Protein AF-A0A3D2MRV9-F1 (afdb_monomer)

Sequence (160 aa):
LALSPPRARYFLESELLTVITDFIPAIGLTPEKNTRILEEIAAENGLLKEQAQGWHGFLHLTLQEYFVAQYVIEHQQLDTMLQHRGDPWWEEVFLLYASRVADASLLLEQLLGKSHPSTLQEDIFWTNLLLAGRCLATRPTIRKASLRHEITSQLFQVLE

Mean predicted aligned error: 5.51 Å

Solvent-accessible surface area (backbone atoms only — not comparable to full-atom values): 9112 Å² total; per-residue (Å²): 130,80,87,69,59,71,79,68,58,63,43,49,46,71,58,51,48,50,56,48,49,72,47,30,69,82,72,76,53,60,74,89,46,35,67,59,50,52,50,46,40,32,72,76,66,57,52,30,31,80,77,49,96,66,27,33,23,55,64,43,70,67,56,51,34,48,52,52,21,50,50,31,62,76,67,67,35,56,75,68,55,57,77,40,68,86,39,80,72,41,49,65,24,50,38,49,30,26,49,66,39,89,54,30,40,63,62,47,34,29,43,69,37,70,36,86,93,61,60,43,79,76,56,99,80,38,50,36,57,53,50,41,51,52,29,52,72,57,64,37,44,53,81,57,65,66,54,61,57,48,52,54,51,53,55,52,62,73,75,108

Nearest PDB structures (foldseek):
  5ocn-assembly7_G  TM=6.182E-01  e=4.377E+00  Homo sapiens
  6ncm-assembly1_B  TM=5.770E-01  e=4.140E+00  Homo sapiens
  6tut-assembly1_O  TM=4.631E-01  e=6.465E+00  Saccharomyces cerevisiae S288C
  7mwc-assembly2_C  TM=2.520E-01  e=4.893E+00  Homo sapiens

Radius of gyration: 18.79 Å; Cα contacts (8 Å, |Δi|>4): 183; chains: 1; bounding box: 42×26×61 Å

Foldseek 3Di:
DQLDQLVCFKDFLVVQLVVQQVCQVVVVHDSVCSVVVVVCCAPPVQQWHAPDVRMIGGNDSLSVLLVSLVCCQVVVVLVSLVVCLQPPSNLSNLLNNQAPHPACQVVLCCLVLNDPDRRDDADPVRSSLVSSVSSVVSVGHHPPVVSVVVSVVVVVVVVD

Secondary structure (DSSP, 8-state):
-----TT---EEHHHHHHHHHHHGGGGT--GGGHHHHHHHHHHTSSSEEEEETTEEEESSHHHHHHHHHHHHHHTT-HHHHHTTTT-GGGHHHHHHHHHHSS-THHHHHHHTT-SSS--PPP-TT-HHHHHHHHHHHT----SSTHHHHHHHHHHHHHH-

pLDDT: mean 90.01, std 10.86, range [43.03, 98.5]

Structure (mmCIF, N/CA/C/O backbone):
data_AF-A0A3D2MRV9-F1
#
_entry.id   AF-A0A3D2MRV9-F1
#
loop_
_atom_site.group_PDB
_atom_site.id
_atom_site.type_symbol
_atom_site.label_atom_id
_atom_site.label_alt_id
_atom_site.label_comp_id
_atom_site.label_asym_id
_atom_site.label_entity_id
_atom_site.label_seq_id
_atom_site.pdbx_PDB_ins_code
_atom_site.Cartn_x
_atom_site.Cartn_y
_atom_site.Cartn_z
_atom_site.occupancy
_atom_site.B_iso_or_equiv
_atom_site.auth_seq_id
_atom_site.auth_comp_id
_atom_site.auth_asym_id
_atom_site.auth_atom_id
_atom_site.pdbx_PDB_model_num
ATOM 1 N N . LEU A 1 1 ? 1.750 -6.373 12.860 1.00 43.03 1 LEU A N 1
ATOM 2 C CA . LEU A 1 1 ? 0.618 -6.396 11.911 1.00 43.03 1 LEU A CA 1
ATOM 3 C C . LEU A 1 1 ? 1.149 -6.894 10.574 1.00 43.03 1 LEU A C 1
ATOM 5 O O . LEU A 1 1 ? 1.886 -6.166 9.925 1.00 43.03 1 LEU A O 1
ATOM 9 N N . ALA A 1 2 ? 0.888 -8.154 10.210 1.00 47.88 2 ALA A N 1
ATOM 10 C CA . ALA A 1 2 ? 1.126 -8.586 8.832 1.00 47.88 2 ALA A CA 1
ATOM 11 C C . ALA A 1 2 ? 0.226 -7.735 7.927 1.00 47.88 2 ALA A C 1
ATOM 13 O O . ALA A 1 2 ? -0.927 -7.490 8.294 1.00 47.88 2 ALA A O 1
ATOM 14 N N . LEU A 1 3 ? 0.749 -7.252 6.800 1.00 54.34 3 LEU A N 1
ATOM 15 C CA . LEU A 1 3 ? -0.054 -6.528 5.821 1.00 54.34 3 LEU A CA 1
ATOM 16 C C . LEU A 1 3 ? -1.181 -7.455 5.354 1.00 54.34 3 LEU A C 1
ATOM 18 O O . LEU A 1 3 ? -0.967 -8.367 4.559 1.00 54.34 3 LEU A O 1
ATOM 22 N N . SER A 1 4 ? -2.376 -7.278 5.909 1.00 52.38 4 SER A N 1
ATOM 23 C CA . SER A 1 4 ? -3.532 -8.041 5.461 1.00 52.38 4 SER A CA 1
ATOM 24 C C . SER A 1 4 ? -3.875 -7.568 4.051 1.00 52.38 4 SER A C 1
ATOM 26 O O . SER A 1 4 ? -3.848 -6.360 3.803 1.00 52.38 4 SER A O 1
ATOM 28 N N . PRO A 1 5 ? -4.181 -8.479 3.113 1.00 54.41 5 PRO A N 1
ATOM 29 C CA . PRO A 1 5 ? -4.564 -8.069 1.774 1.00 54.41 5 PRO A CA 1
ATOM 30 C C . PRO A 1 5 ? -5.792 -7.144 1.857 1.00 54.41 5 PRO A C 1
ATOM 32 O O . PRO A 1 5 ? -6.667 -7.399 2.689 1.00 54.41 5 PRO A O 1
ATOM 35 N N . PRO A 1 6 ? -5.940 -6.138 0.973 1.00 57.72 6 PRO A N 1
ATOM 36 C CA . PRO A 1 6 ? -7.121 -5.270 0.887 1.00 57.72 6 PRO A CA 1
ATOM 37 C C . PRO A 1 6 ? -8.454 -6.024 0.724 1.00 57.72 6 PRO A C 1
ATOM 39 O O . PRO A 1 6 ? -9.530 -5.448 0.847 1.00 57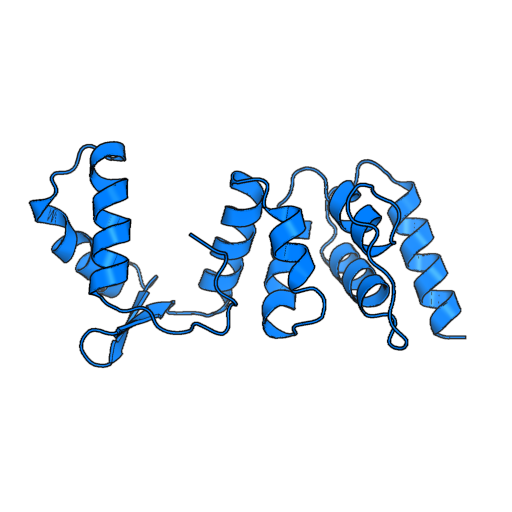.72 6 PRO A O 1
ATOM 42 N N . ARG A 1 7 ? -8.406 -7.343 0.493 1.00 59.72 7 ARG A N 1
ATOM 43 C CA . ARG A 1 7 ? -9.557 -8.252 0.572 1.00 59.72 7 ARG A CA 1
ATOM 44 C C . ARG A 1 7 ? -10.158 -8.399 1.972 1.00 59.72 7 ARG A C 1
ATOM 46 O O . ARG A 1 7 ? -11.341 -8.726 2.058 1.00 59.72 7 ARG A O 1
ATOM 53 N N . ALA A 1 8 ? -9.399 -8.186 3.048 1.00 64.69 8 ALA A N 1
ATOM 54 C CA . ALA A 1 8 ? -9.938 -8.155 4.406 1.00 64.69 8 ALA A CA 1
ATOM 55 C C . ALA A 1 8 ? -10.760 -6.867 4.580 1.00 64.69 8 ALA A C 1
ATOM 57 O O . ALA A 1 8 ? -10.256 -5.834 5.010 1.00 64.69 8 ALA A O 1
ATOM 58 N N . ARG A 1 9 ? -12.022 -6.922 4.142 1.00 71.69 9 ARG A N 1
ATOM 59 C CA . ARG A 1 9 ? -12.963 -5.791 4.160 1.00 71.69 9 ARG A CA 1
ATOM 60 C C . ARG A 1 9 ? -13.515 -5.491 5.550 1.00 71.69 9 ARG A C 1
ATOM 62 O O . ARG A 1 9 ? -14.049 -4.405 5.760 1.00 71.69 9 ARG A O 1
ATOM 69 N N . TYR A 1 10 ? -13.422 -6.458 6.460 1.00 86.94 10 TYR A N 1
ATOM 70 C CA . TYR A 1 10 ? -14.030 -6.396 7.779 1.00 86.94 10 TYR A CA 1
ATOM 71 C C . TYR A 1 10 ? -13.057 -6.888 8.847 1.00 86.94 10 TYR A C 1
ATOM 73 O O . TYR A 1 10 ? -12.309 -7.839 8.623 1.00 86.94 10 TYR A O 1
ATOM 81 N N . PHE A 1 11 ? -13.117 -6.241 10.000 1.00 90.12 11 PHE A N 1
ATOM 82 C CA . PHE A 1 11 ? -12.297 -6.466 11.179 1.00 90.12 11 PHE A CA 1
ATOM 83 C C . PHE A 1 11 ? -13.219 -6.710 12.366 1.00 90.12 11 PHE A C 1
ATOM 85 O O . PHE A 1 11 ? -14.279 -6.079 12.470 1.00 90.12 11 PHE A O 1
ATOM 92 N N . LEU A 1 12 ? -12.820 -7.607 13.263 1.00 92.88 12 LEU A N 1
ATOM 93 C CA . LEU A 1 12 ? -13.551 -7.801 14.508 1.00 92.88 12 LEU A CA 1
ATOM 94 C C . LEU A 1 12 ? -13.360 -6.581 15.406 1.00 92.88 12 LEU A C 1
ATOM 96 O O . LEU A 1 12 ? -12.261 -6.038 15.524 1.00 92.88 12 LEU A O 1
ATOM 100 N N . GLU A 1 13 ? -14.417 -6.190 16.110 1.00 93.25 13 GLU A N 1
ATOM 101 C CA . GLU A 1 13 ? -14.355 -5.109 17.094 1.00 93.25 13 GLU A CA 1
ATOM 102 C C . GLU A 1 13 ? -13.242 -5.341 18.127 1.00 93.25 13 GLU A C 1
ATOM 104 O O . GLU A 1 13 ? -12.471 -4.434 18.424 1.00 93.25 13 GLU A O 1
ATOM 109 N N . SER A 1 14 ? -13.069 -6.579 18.598 1.00 93.62 14 SER A N 1
ATOM 110 C CA . SER A 1 14 ? -12.004 -6.936 19.542 1.00 93.62 14 SER A CA 1
ATOM 111 C C . SER A 1 14 ? -10.592 -6.707 18.992 1.00 93.62 14 SER A C 1
ATOM 113 O O . SER A 1 14 ? -9.686 -6.353 19.747 1.00 93.62 14 SER A O 1
ATOM 115 N N . GLU A 1 15 ? -10.384 -6.898 17.687 1.00 92.69 15 GLU A N 1
ATOM 116 C CA . GLU A 1 15 ? -9.092 -6.632 17.043 1.00 92.69 15 GLU A CA 1
ATOM 117 C C . GLU A 1 15 ? -8.837 -5.125 16.982 1.00 92.69 15 GLU A C 1
ATOM 119 O O . GLU A 1 15 ? -7.751 -4.667 17.337 1.00 92.69 15 GLU A O 1
ATOM 124 N N . LEU A 1 16 ? -9.855 -4.341 16.615 1.00 92.00 16 LEU A N 1
ATOM 125 C CA . LEU A 1 16 ? -9.758 -2.882 16.576 1.00 92.00 16 LEU A CA 1
ATOM 126 C C . LEU A 1 16 ? -9.521 -2.278 17.958 1.00 92.00 16 LEU A C 1
ATOM 128 O O . LEU A 1 16 ? -8.649 -1.428 18.106 1.00 92.00 16 LEU A O 1
ATOM 132 N N . LEU A 1 17 ? -10.239 -2.746 18.979 1.00 94.06 17 LEU A N 1
ATOM 133 C CA . LEU A 1 17 ? -10.046 -2.313 20.362 1.00 94.06 17 LEU A CA 1
ATOM 134 C C . LEU A 1 17 ? -8.641 -2.650 20.871 1.00 94.06 17 LEU A C 1
ATOM 136 O O . LEU A 1 17 ? -8.074 -1.878 21.645 1.00 94.06 17 LEU A O 1
ATOM 140 N N . THR A 1 18 ? -8.061 -3.771 20.435 1.00 93.88 18 THR A N 1
ATOM 141 C CA . THR A 1 18 ? -6.664 -4.108 20.746 1.00 93.88 18 THR A CA 1
ATOM 142 C C . THR A 1 18 ? -5.720 -3.082 20.121 1.00 93.88 18 THR A C 1
ATOM 144 O O . THR A 1 18 ? -4.922 -2.475 20.829 1.00 93.88 18 THR A O 1
ATOM 147 N N . VAL A 1 19 ? -5.880 -2.805 18.822 1.00 91.12 19 VAL A N 1
ATOM 148 C CA . VAL A 1 19 ? -5.057 -1.817 18.109 1.00 91.12 19 VAL A CA 1
ATOM 149 C C . VAL A 1 19 ? -5.186 -0.428 18.739 1.00 91.12 19 VAL A C 1
ATOM 151 O O . VAL A 1 19 ? -4.177 0.214 19.006 1.00 91.12 19 VAL A O 1
ATOM 154 N N . ILE A 1 20 ? -6.402 0.042 19.024 1.00 92.31 20 ILE A N 1
ATOM 155 C CA . ILE A 1 20 ? -6.621 1.360 19.637 1.00 92.31 20 ILE A CA 1
ATOM 156 C C . ILE A 1 20 ? -5.978 1.422 21.030 1.00 92.31 20 ILE A C 1
ATOM 158 O O . ILE A 1 20 ? -5.334 2.423 21.347 1.00 92.31 20 ILE A O 1
ATOM 162 N N . THR A 1 21 ? -6.081 0.357 21.835 1.00 93.75 21 THR A N 1
ATOM 163 C CA . THR A 1 21 ? -5.435 0.281 23.162 1.00 93.75 21 THR A CA 1
ATOM 164 C C . THR A 1 21 ? -3.936 0.527 23.073 1.00 93.75 21 THR A C 1
ATOM 166 O O . THR A 1 21 ? -3.402 1.302 23.868 1.00 93.75 21 THR A O 1
ATOM 169 N N . ASP A 1 22 ? -3.272 -0.069 22.083 1.00 90.88 22 ASP A N 1
ATOM 170 C CA . ASP A 1 22 ? -1.831 0.087 21.885 1.00 90.88 22 ASP A CA 1
ATOM 171 C C . ASP A 1 22 ? -1.440 1.544 21.554 1.00 90.88 22 ASP A C 1
ATOM 173 O O . ASP A 1 22 ? -0.334 1.979 21.881 1.00 90.88 22 ASP A O 1
ATOM 177 N N . PHE A 1 23 ? -2.350 2.330 20.961 1.00 88.31 23 PHE A N 1
ATOM 178 C CA . PHE A 1 23 ? -2.118 3.733 20.588 1.00 88.31 23 PHE A CA 1
ATOM 179 C C . PHE A 1 23 ? -2.529 4.762 21.652 1.00 88.31 23 PHE A C 1
ATOM 181 O O . PHE A 1 23 ? -2.015 5.883 21.638 1.00 88.31 23 PHE A O 1
ATOM 188 N N . ILE A 1 24 ? -3.410 4.418 22.596 1.00 89.81 24 ILE A N 1
ATOM 189 C CA . ILE A 1 24 ? -3.907 5.337 23.640 1.00 89.81 24 ILE A CA 1
ATOM 190 C C . ILE A 1 24 ? -2.785 6.046 24.431 1.00 89.81 24 ILE A C 1
ATOM 192 O O . ILE A 1 24 ? -2.876 7.270 24.606 1.00 89.81 24 ILE A O 1
ATOM 196 N N . PRO A 1 25 ? -1.708 5.360 24.871 1.00 88.88 25 PRO A N 1
ATOM 197 C CA . PRO A 1 25 ? -0.623 6.009 25.607 1.00 88.88 25 PRO A CA 1
ATOM 198 C C . PRO A 1 25 ? 0.097 7.093 24.797 1.00 88.88 25 PRO A C 1
ATOM 200 O O . PRO A 1 25 ? 0.539 8.091 25.365 1.00 88.88 25 PRO A O 1
ATOM 203 N N . ALA A 1 26 ? 0.188 6.930 23.472 1.00 88.00 26 ALA A N 1
ATOM 204 C CA . ALA A 1 26 ? 0.900 7.858 22.594 1.00 88.00 26 ALA A CA 1
ATOM 205 C C . ALA A 1 26 ? 0.196 9.220 22.457 1.00 88.00 26 ALA A C 1
ATOM 207 O O . ALA A 1 26 ? 0.842 10.216 22.137 1.00 88.00 26 ALA A O 1
ATOM 208 N N . ILE A 1 27 ? -1.111 9.274 22.725 1.00 86.25 27 ILE A N 1
ATOM 209 C CA . ILE A 1 27 ? -1.943 10.483 22.615 1.00 86.25 27 ILE A CA 1
ATOM 210 C C . ILE A 1 27 ? -2.385 11.036 23.979 1.00 86.25 27 ILE A C 1
ATOM 212 O O . ILE A 1 27 ? -3.221 11.936 24.041 1.00 86.25 27 ILE A O 1
ATOM 216 N N . GLY A 1 28 ? -1.833 10.512 25.082 1.00 87.44 28 GLY A N 1
ATOM 217 C CA . GLY A 1 28 ? -2.119 10.991 26.440 1.00 87.44 28 GLY A CA 1
ATOM 218 C C . GLY A 1 28 ? -3.560 10.748 26.903 1.00 87.44 28 GLY A C 1
ATOM 219 O O . GLY A 1 28 ? -4.057 11.465 27.774 1.00 87.44 28 GLY A O 1
ATOM 220 N N . LEU A 1 29 ? -4.246 9.767 26.311 1.00 89.88 29 LEU A N 1
ATOM 221 C CA . LEU A 1 29 ? -5.584 9.348 26.724 1.00 89.88 29 LEU A CA 1
ATOM 222 C C . LEU A 1 29 ? -5.510 8.158 27.688 1.00 89.88 29 LEU A C 1
ATOM 224 O O . LEU A 1 29 ? -4.450 7.572 27.901 1.00 89.88 29 LEU A O 1
ATOM 228 N N . THR A 1 30 ? -6.648 7.811 28.290 1.00 88.81 30 THR A N 1
ATOM 229 C CA . THR A 1 30 ? -6.748 6.695 29.234 1.00 88.81 30 THR A CA 1
ATOM 230 C C . THR A 1 30 ? -7.435 5.483 28.583 1.00 88.81 30 THR A C 1
ATOM 232 O O . THR A 1 30 ? -8.313 5.683 27.733 1.00 88.81 30 THR A O 1
ATOM 235 N N . PRO A 1 31 ? -7.063 4.233 28.935 1.00 86.38 31 PRO A N 1
ATOM 236 C CA . PRO A 1 31 ? -7.602 3.020 28.304 1.00 86.38 31 PRO A CA 1
ATOM 237 C C . PRO A 1 31 ? -9.125 2.878 28.381 1.00 86.38 31 PRO A C 1
ATOM 239 O O . PRO A 1 31 ? -9.731 2.263 27.509 1.00 86.38 31 PRO A O 1
ATOM 242 N N . GLU A 1 32 ? -9.773 3.493 29.373 1.00 88.75 32 GLU A N 1
ATOM 243 C CA . GLU A 1 32 ? -11.233 3.467 29.536 1.00 88.75 32 GLU A CA 1
ATOM 244 C C . GLU A 1 32 ? -11.962 4.174 28.382 1.00 88.75 32 GLU A C 1
ATOM 246 O O . GLU A 1 32 ? -13.155 3.964 28.181 1.00 88.75 32 GLU A O 1
ATOM 251 N N . LYS A 1 33 ? -11.254 5.005 27.603 1.00 90.06 33 LYS A N 1
ATOM 252 C CA . LYS A 1 33 ? -11.798 5.679 26.418 1.00 90.06 33 LYS A CA 1
ATOM 253 C C . LYS A 1 33 ? -11.773 4.816 25.157 1.00 90.06 33 LYS A C 1
ATOM 255 O O . LYS A 1 33 ? -12.307 5.259 24.149 1.00 90.06 33 LYS A O 1
ATOM 260 N N . ASN A 1 34 ? -11.181 3.622 25.187 1.00 92.38 34 ASN A N 1
ATOM 261 C CA . ASN A 1 34 ? -10.962 2.787 24.003 1.00 92.38 34 ASN A CA 1
ATOM 262 C C . ASN A 1 34 ? -12.234 2.555 23.164 1.00 92.38 34 ASN A C 1
ATOM 264 O O . ASN A 1 34 ? -12.274 2.915 21.989 1.00 92.38 34 ASN A O 1
ATOM 268 N N . THR A 1 35 ? -13.302 2.046 23.784 1.00 91.62 35 THR A N 1
ATOM 269 C CA . THR A 1 35 ? -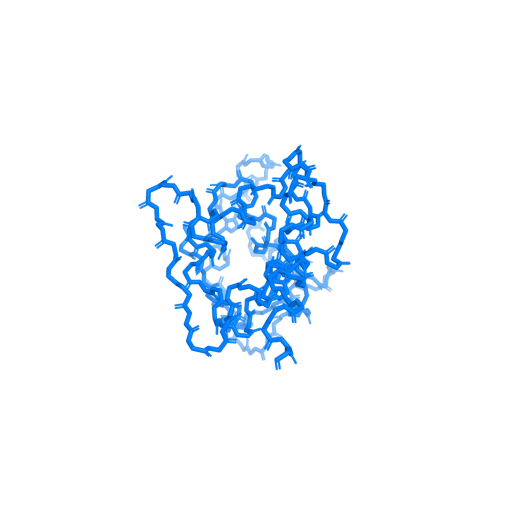14.586 1.811 23.100 1.00 91.62 35 THR A CA 1
ATOM 270 C C . THR A 1 35 ? -15.173 3.099 22.536 1.00 91.62 35 THR A C 1
ATOM 272 O O . THR A 1 35 ? -15.567 3.138 21.376 1.00 91.62 35 THR A O 1
ATOM 275 N N . ARG A 1 36 ? -15.140 4.186 23.315 1.00 90.75 36 ARG A N 1
ATOM 276 C CA . ARG A 1 36 ? -15.638 5.491 22.873 1.00 90.75 36 ARG A CA 1
ATOM 277 C C . ARG A 1 36 ? -14.851 6.044 21.680 1.00 90.75 36 ARG A C 1
ATOM 279 O O . ARG A 1 36 ? -15.439 6.643 20.792 1.00 90.75 36 ARG A O 1
ATOM 286 N N . ILE A 1 37 ? -13.535 5.834 21.634 1.00 91.50 37 ILE A N 1
ATOM 287 C CA . ILE A 1 37 ? -12.704 6.227 20.488 1.00 91.50 37 ILE A CA 1
ATOM 288 C C . ILE A 1 37 ? -13.135 5.457 19.238 1.00 91.50 37 ILE A C 1
ATOM 290 O O . ILE A 1 37 ? -13.279 6.059 18.176 1.00 91.50 37 ILE A O 1
ATOM 294 N N . LEU A 1 38 ? -13.365 4.144 19.348 1.00 91.38 38 LEU A N 1
ATOM 295 C CA . LEU A 1 38 ? -13.860 3.353 18.220 1.00 91.38 38 LEU A CA 1
ATOM 296 C C . LEU A 1 38 ? -15.233 3.853 17.742 1.00 91.38 38 LEU A C 1
ATOM 298 O O . LEU A 1 38 ? -15.428 4.021 16.538 1.00 91.38 38 LEU A O 1
ATOM 302 N N . GLU A 1 39 ? -16.147 4.149 18.668 1.00 89.38 39 GLU A N 1
ATOM 303 C CA . GLU A 1 39 ? -17.458 4.735 18.363 1.00 89.38 39 GLU A CA 1
ATOM 304 C C . GLU A 1 39 ? -17.325 6.083 17.636 1.00 89.38 39 GLU A C 1
ATOM 306 O O . GLU A 1 39 ? -17.966 6.286 16.609 1.00 89.38 39 GLU A O 1
ATOM 311 N N . GLU A 1 40 ? -16.453 6.984 18.097 1.00 88.94 40 GLU A N 1
ATOM 312 C CA . GLU A 1 40 ? -16.202 8.287 17.458 1.00 88.94 40 GLU A CA 1
ATOM 313 C C . GLU A 1 40 ? -15.574 8.126 16.053 1.00 88.94 40 GLU A C 1
ATOM 315 O O . GLU A 1 40 ? -15.964 8.808 15.099 1.00 88.94 40 GLU A O 1
ATOM 320 N N . ILE A 1 41 ? -14.638 7.183 15.873 1.00 87.75 41 ILE A N 1
ATOM 321 C CA . ILE A 1 41 ? -14.062 6.835 14.559 1.00 87.75 41 I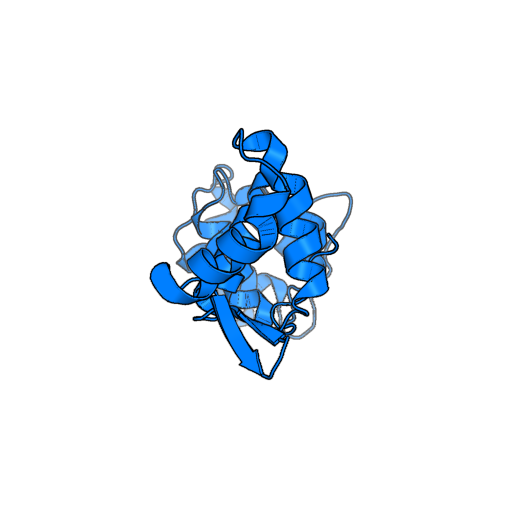LE A CA 1
ATOM 322 C C . ILE A 1 41 ? -15.143 6.312 13.598 1.00 87.75 41 ILE A C 1
ATOM 324 O O . ILE A 1 41 ? -15.109 6.638 12.405 1.00 87.75 41 ILE A O 1
ATOM 328 N N . ALA A 1 42 ? -16.084 5.510 14.105 1.00 87.19 42 ALA A N 1
ATOM 329 C CA . ALA A 1 42 ? -17.123 4.864 13.309 1.00 87.19 42 ALA A CA 1
ATOM 330 C C . ALA A 1 42 ? -18.334 5.768 13.006 1.00 87.19 42 ALA A C 1
ATOM 332 O O . ALA A 1 42 ? -18.911 5.687 11.922 1.00 87.19 42 ALA A O 1
ATOM 333 N N . ALA A 1 43 ? -18.738 6.620 13.950 1.00 79.50 43 ALA A N 1
ATOM 334 C CA . ALA A 1 43 ? -19.957 7.419 13.855 1.00 79.50 43 ALA A CA 1
ATOM 335 C C . ALA A 1 43 ? -19.717 8.829 13.301 1.00 79.50 43 ALA A C 1
ATOM 337 O O . ALA A 1 43 ? -20.498 9.298 12.474 1.00 79.50 43 ALA A O 1
ATOM 338 N N . GLU A 1 44 ? -18.654 9.510 13.740 1.00 66.94 44 GLU A N 1
ATOM 339 C CA . GLU A 1 44 ? -18.465 10.942 13.459 1.00 66.94 44 GLU A CA 1
ATOM 340 C C . GLU A 1 44 ? -17.487 11.192 12.310 1.00 66.94 44 GLU A C 1
ATOM 342 O O . GLU A 1 44 ? -17.722 12.052 11.462 1.00 66.94 44 GLU A O 1
ATOM 347 N N . ASN A 1 45 ? -16.402 10.417 12.245 1.00 71.56 45 ASN A N 1
ATOM 348 C CA . ASN A 1 45 ? -15.318 10.665 11.290 1.00 71.56 45 ASN A CA 1
ATOM 349 C C . ASN A 1 45 ? -15.526 9.999 9.923 1.00 71.56 45 ASN A C 1
ATOM 351 O O . ASN A 1 45 ? -14.806 10.308 8.973 1.00 71.56 45 ASN A O 1
ATOM 355 N N . GLY A 1 46 ? -16.471 9.059 9.817 1.00 76.56 46 GLY A N 1
ATOM 356 C CA . GLY A 1 46 ? -16.728 8.313 8.583 1.00 76.56 46 GLY A CA 1
ATOM 357 C C . GLY A 1 46 ? -15.517 7.515 8.087 1.00 76.56 46 GLY A C 1
ATOM 358 O O . GLY A 1 46 ? -15.420 7.221 6.899 1.00 76.56 46 GLY A O 1
ATOM 359 N N . LEU A 1 47 ? -14.565 7.188 8.967 1.00 87.69 47 LEU A N 1
ATOM 360 C CA . LEU A 1 47 ? -13.384 6.412 8.596 1.00 87.69 47 LEU A CA 1
ATOM 361 C C . LEU A 1 47 ? -13.718 4.921 8.563 1.00 87.69 47 LEU A C 1
ATOM 363 O O . LEU A 1 47 ? -13.474 4.239 7.564 1.00 87.69 47 LEU A O 1
ATOM 367 N N . LEU A 1 48 ? -14.302 4.438 9.658 1.00 90.94 48 LEU A N 1
ATOM 368 C CA . LEU A 1 48 ? -14.837 3.091 9.784 1.00 90.94 48 LEU A CA 1
ATOM 369 C C . LEU A 1 48 ? -16.362 3.150 9.828 1.00 90.94 48 LEU A C 1
ATOM 371 O O . LEU A 1 48 ? -16.955 4.195 10.070 1.00 90.94 48 LEU A O 1
ATOM 375 N N . LYS A 1 49 ? -17.003 2.012 9.593 1.00 89.56 49 LYS A N 1
ATOM 376 C CA . LYS A 1 49 ? -18.436 1.820 9.792 1.00 89.56 49 LYS A CA 1
ATOM 377 C C . LYS A 1 49 ? -18.681 0.403 10.292 1.00 89.56 49 LYS A C 1
ATOM 379 O O . LYS A 1 49 ? -18.013 -0.524 9.829 1.00 89.56 49 LYS A O 1
ATOM 384 N N . GLU A 1 50 ? -19.648 0.231 11.187 1.00 88.56 50 GLU A N 1
ATOM 385 C CA . GLU A 1 50 ? -20.153 -1.096 11.543 1.00 88.56 50 GLU A CA 1
ATOM 386 C C . GLU A 1 50 ? -20.918 -1.703 10.350 1.00 88.56 50 GLU A C 1
ATOM 388 O O . GLU A 1 50 ? -21.799 -1.079 9.752 1.00 88.56 50 GLU A O 1
ATOM 393 N N . GLN A 1 51 ? -20.526 -2.911 9.956 1.00 84.94 51 GLN A N 1
ATOM 394 C CA . GLN A 1 51 ? -21.003 -3.602 8.750 1.00 84.94 51 GLN A CA 1
ATOM 395 C C . GLN A 1 51 ? -21.893 -4.797 9.106 1.00 84.94 51 GLN A C 1
ATOM 397 O O . GLN A 1 51 ? -22.810 -5.142 8.363 1.00 84.94 51 GLN A O 1
ATOM 402 N N . ALA A 1 52 ? -21.634 -5.399 10.263 1.00 87.19 52 ALA A N 1
ATOM 403 C CA . ALA A 1 52 ? -22.473 -6.367 10.951 1.00 87.19 52 ALA A CA 1
ATOM 404 C C . ALA A 1 52 ? -22.162 -6.270 12.450 1.00 87.19 52 ALA A C 1
ATOM 406 O O . ALA A 1 52 ? -21.155 -5.674 12.818 1.00 87.19 52 ALA A O 1
ATOM 407 N N . GLN A 1 53 ? -22.988 -6.879 13.300 1.00 88.50 53 GLN A N 1
ATOM 408 C CA . GLN A 1 53 ? -22.797 -6.827 14.750 1.00 88.50 53 GLN A CA 1
ATOM 409 C C . GLN A 1 53 ? -21.371 -7.248 15.153 1.00 88.50 53 GLN A C 1
ATOM 411 O O . GLN A 1 53 ? -20.986 -8.399 14.936 1.00 88.50 53 GLN A O 1
ATOM 416 N N . GLY A 1 54 ? -20.605 -6.320 15.734 1.00 88.94 54 GLY A N 1
ATOM 417 C CA . GLY A 1 54 ? -19.218 -6.551 16.169 1.00 88.94 54 GLY A CA 1
ATOM 418 C C . GLY A 1 54 ? -18.188 -6.630 15.032 1.00 88.94 54 GLY A C 1
ATOM 419 O O . GLY A 1 54 ? -17.048 -7.044 15.257 1.00 88.94 54 GLY A O 1
ATOM 420 N N . TRP A 1 55 ? -18.568 -6.236 13.814 1.00 91.56 55 TRP A N 1
ATOM 421 C CA . TRP A 1 55 ? -17.717 -6.202 12.626 1.00 91.56 55 TRP A CA 1
ATOM 422 C C . TRP A 1 55 ? -17.681 -4.807 12.021 1.00 91.56 55 TRP A C 1
ATOM 424 O O . TRP A 1 55 ? -18.708 -4.234 11.656 1.00 91.56 55 TRP A O 1
ATOM 434 N N . HIS A 1 56 ? -16.474 -4.301 11.818 1.00 91.75 56 HIS A N 1
ATOM 435 C CA . HIS A 1 56 ? -16.228 -2.966 11.292 1.00 91.75 56 HIS A CA 1
ATOM 436 C C . HIS A 1 56 ? -15.421 -3.038 10.000 1.00 91.75 56 HIS A C 1
ATOM 438 O O . HIS A 1 56 ? -14.596 -3.925 9.829 1.00 91.75 56 HIS A O 1
ATOM 444 N N . GLY A 1 57 ? -15.620 -2.096 9.088 1.00 90.75 57 GLY A N 1
ATOM 445 C CA . GLY A 1 57 ? -14.804 -1.958 7.879 1.00 90.75 57 GLY A CA 1
ATOM 446 C C . GLY A 1 57 ? -14.584 -0.494 7.534 1.00 90.75 57 GLY A C 1
ATOM 447 O O . GLY A 1 57 ? -15.319 0.366 8.019 1.00 90.75 57 GLY A O 1
ATOM 448 N N . PHE A 1 58 ? -13.593 -0.200 6.691 1.00 91.19 58 PHE A N 1
ATOM 449 C CA . PHE A 1 58 ? -13.425 1.154 6.161 1.00 91.19 58 PHE A CA 1
ATOM 450 C C . PHE A 1 58 ? -14.675 1.588 5.395 1.00 91.19 58 PHE A C 1
ATOM 452 O O . PHE A 1 58 ? -15.275 0.794 4.667 1.00 91.19 58 PHE A O 1
ATOM 459 N N . LEU A 1 59 ? -15.057 2.860 5.533 1.00 89.25 59 LEU A N 1
ATOM 460 C CA . LEU A 1 59 ? -16.207 3.410 4.812 1.00 89.25 59 LEU A CA 1
ATOM 461 C C . LEU A 1 59 ? -16.001 3.344 3.291 1.00 89.25 59 LEU A C 1
ATOM 463 O O . LEU A 1 59 ? -16.941 3.077 2.542 1.00 89.25 59 LEU A O 1
ATOM 467 N N . HIS A 1 60 ? -14.758 3.544 2.847 1.00 87.75 60 HIS A N 1
ATOM 468 C CA . HIS A 1 60 ? -14.350 3.440 1.451 1.00 87.75 60 HIS A CA 1
ATOM 469 C C . HIS A 1 60 ? -13.070 2.619 1.316 1.00 87.75 60 HIS A C 1
ATOM 471 O O . HIS A 1 60 ? -12.110 2.831 2.057 1.00 87.75 60 HIS A O 1
ATOM 477 N N . LEU A 1 61 ? -13.028 1.742 0.307 1.00 88.69 61 LEU A N 1
ATOM 478 C CA . LEU A 1 61 ? -11.845 0.938 -0.011 1.00 88.69 61 LEU A CA 1
ATOM 479 C C . LEU A 1 61 ? -10.608 1.814 -0.268 1.00 88.69 61 LEU A C 1
ATOM 481 O O . LEU A 1 61 ? -9.532 1.499 0.222 1.00 88.69 61 LEU A O 1
ATOM 485 N N . THR A 1 62 ? -10.776 2.971 -0.912 1.00 90.88 62 THR A N 1
ATOM 486 C CA . THR A 1 62 ? -9.677 3.916 -1.170 1.00 90.88 62 THR A CA 1
ATOM 487 C C . THR A 1 62 ? -9.013 4.434 0.107 1.00 90.88 62 THR A C 1
ATOM 489 O O . THR A 1 62 ? -7.812 4.688 0.106 1.00 90.88 62 THR A O 1
ATOM 492 N N . LEU A 1 63 ? -9.752 4.564 1.218 1.00 91.50 63 LEU A N 1
ATOM 493 C CA . LEU A 1 63 ? -9.148 4.917 2.509 1.00 91.50 63 LEU A CA 1
ATOM 494 C C . L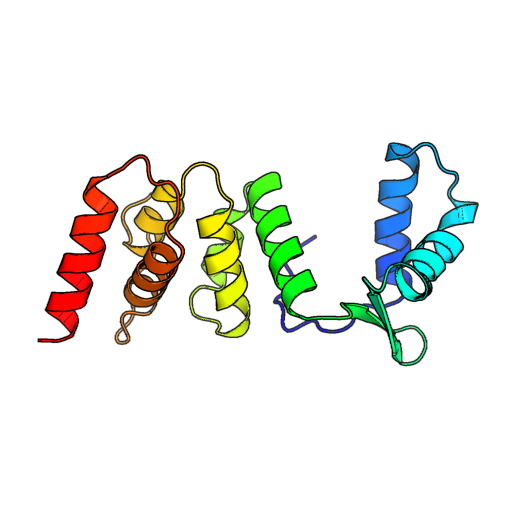EU A 1 63 ? -8.273 3.771 3.016 1.00 91.50 63 LEU A C 1
ATOM 496 O O . LEU A 1 63 ? -7.141 4.010 3.426 1.00 91.50 63 LEU A O 1
ATOM 500 N N . GLN A 1 64 ? -8.762 2.533 2.932 1.00 91.69 64 GLN A N 1
ATOM 501 C CA . GLN A 1 64 ? -7.979 1.350 3.285 1.00 91.69 64 GLN A CA 1
ATOM 502 C C . GLN A 1 64 ? -6.695 1.267 2.451 1.00 91.69 64 GLN A C 1
ATOM 504 O O . GLN A 1 64 ? -5.612 1.135 3.013 1.00 91.69 64 GLN A O 1
ATOM 509 N N . GLU A 1 65 ? -6.795 1.401 1.129 1.00 94.25 65 GLU A N 1
ATOM 510 C CA . GLU A 1 65 ? -5.649 1.363 0.211 1.00 94.25 65 GLU A CA 1
ATOM 511 C C . GLU A 1 65 ? -4.642 2.480 0.514 1.00 94.25 65 GLU A C 1
ATOM 513 O O . GLU A 1 65 ? -3.434 2.237 0.557 1.00 94.25 65 GLU A O 1
ATOM 518 N N . TYR A 1 66 ? -5.137 3.687 0.809 1.00 95.12 66 TYR A N 1
ATOM 519 C CA . TYR A 1 66 ? -4.314 4.818 1.227 1.00 95.12 66 TYR A CA 1
ATOM 520 C C . TYR A 1 66 ? -3.566 4.544 2.534 1.00 95.12 66 TYR A C 1
ATOM 522 O O . TYR A 1 66 ? -2.355 4.758 2.592 1.00 95.12 66 TYR A O 1
ATOM 530 N N . PHE A 1 67 ? -4.245 4.048 3.574 1.00 94.38 67 PHE A N 1
ATOM 531 C CA . PHE A 1 67 ? -3.597 3.749 4.853 1.00 94.38 67 PHE A CA 1
ATOM 532 C C . PHE A 1 67 ? -2.608 2.591 4.744 1.00 94.38 67 PHE A C 1
ATOM 534 O O . PHE A 1 67 ? -1.556 2.648 5.375 1.00 94.38 67 PHE A O 1
ATOM 541 N N . VAL A 1 68 ? -2.884 1.585 3.910 1.00 95.50 68 VAL A N 1
ATOM 542 C CA . VAL A 1 68 ? -1.911 0.524 3.617 1.00 95.50 68 VAL A CA 1
ATOM 543 C C . VAL A 1 68 ? -0.676 1.115 2.933 1.00 95.50 68 VAL A C 1
ATOM 545 O O . VAL A 1 68 ? 0.438 0.869 3.393 1.00 95.50 68 VAL A O 1
ATOM 548 N N . ALA A 1 69 ? -0.840 1.935 1.890 1.00 97.38 69 ALA A N 1
ATOM 549 C CA . ALA A 1 69 ? 0.286 2.568 1.201 1.00 97.38 69 ALA A CA 1
ATOM 550 C C . ALA A 1 69 ? 1.115 3.450 2.152 1.00 97.38 69 ALA A C 1
ATOM 552 O O . ALA A 1 69 ? 2.345 3.366 2.166 1.00 97.38 69 ALA A O 1
ATOM 553 N N . GLN A 1 70 ? 0.448 4.247 2.991 1.00 97.50 70 GLN A N 1
ATOM 554 C CA . GLN A 1 70 ? 1.093 5.088 3.998 1.00 97.50 70 GLN A CA 1
ATOM 555 C C . GLN A 1 70 ? 1.859 4.249 5.028 1.00 97.50 70 GLN A C 1
ATOM 557 O O . GLN A 1 70 ? 3.025 4.532 5.305 1.00 97.50 70 GLN A O 1
ATOM 562 N N . TYR A 1 71 ? 1.249 3.175 5.534 1.00 96.19 71 TYR A N 1
ATOM 563 C CA . TYR A 1 71 ? 1.892 2.259 6.472 1.00 96.19 71 TYR A CA 1
ATOM 564 C C . TYR A 1 71 ? 3.155 1.632 5.870 1.00 96.19 71 TYR A C 1
ATOM 566 O O . TYR A 1 71 ? 4.192 1.582 6.533 1.00 96.19 71 TYR A O 1
ATOM 574 N N . VAL A 1 72 ? 3.097 1.207 4.601 1.00 97.44 72 VAL A N 1
ATOM 575 C CA . VAL A 1 72 ? 4.248 0.648 3.877 1.00 97.44 72 VAL A CA 1
ATOM 576 C C . VAL A 1 72 ? 5.392 1.659 3.774 1.00 97.44 72 VAL A C 1
ATOM 578 O O . VAL A 1 72 ? 6.548 1.275 3.965 1.00 97.44 72 VAL A O 1
ATOM 581 N N . ILE A 1 73 ? 5.093 2.935 3.506 1.00 97.56 73 ILE A N 1
ATOM 582 C CA . ILE A 1 73 ? 6.096 4.012 3.448 1.00 97.56 73 ILE A CA 1
ATOM 583 C C . ILE A 1 73 ? 6.741 4.222 4.821 1.00 97.56 73 ILE A C 1
ATOM 585 O O . ILE A 1 73 ? 7.966 4.206 4.930 1.00 97.56 73 ILE A O 1
ATOM 589 N N . GLU A 1 74 ? 5.929 4.394 5.863 1.00 96.94 74 GLU A N 1
ATOM 590 C CA . GLU A 1 74 ? 6.401 4.716 7.216 1.00 96.94 74 GLU A CA 1
ATOM 591 C C . GLU A 1 74 ? 7.227 3.584 7.840 1.00 96.94 74 GLU A C 1
ATOM 593 O O . GLU A 1 74 ? 8.216 3.841 8.526 1.00 96.94 74 GLU A O 1
ATOM 598 N N . HIS A 1 75 ? 6.863 2.332 7.557 1.00 96.19 75 HIS A N 1
ATOM 599 C CA . HIS A 1 75 ? 7.485 1.143 8.147 1.00 96.19 75 HIS A CA 1
ATOM 600 C C . HIS A 1 75 ? 8.455 0.428 7.196 1.00 96.19 75 HIS A C 1
ATOM 602 O O . HIS A 1 75 ? 8.912 -0.676 7.502 1.00 96.19 75 HIS A O 1
ATOM 608 N N . GLN A 1 76 ? 8.757 1.036 6.042 1.00 95.69 76 GLN A N 1
ATOM 609 C CA . GLN A 1 76 ? 9.688 0.519 5.030 1.00 95.69 76 GLN A CA 1
ATOM 610 C C . GLN A 1 76 ? 9.356 -0.919 4.580 1.00 95.69 76 GLN A C 1
ATOM 612 O O . GLN A 1 76 ? 10.240 -1.742 4.363 1.00 95.69 76 GLN A O 1
ATOM 617 N N . GLN A 1 77 ? 8.066 -1.233 4.422 1.00 96.12 77 GLN A N 1
ATOM 618 C CA . GLN A 1 77 ? 7.566 -2.584 4.109 1.00 96.12 77 GLN A CA 1
ATOM 619 C C . GLN A 1 77 ? 7.437 -2.852 2.599 1.00 96.12 77 GLN A C 1
ATOM 621 O O . GLN A 1 77 ? 6.524 -3.557 2.165 1.00 96.12 77 GLN A O 1
ATOM 626 N N . LEU A 1 78 ? 8.312 -2.260 1.779 1.00 95.31 78 LEU A N 1
ATOM 627 C CA . LEU A 1 78 ? 8.237 -2.359 0.316 1.00 95.31 78 LEU A CA 1
ATOM 628 C C . LEU A 1 78 ? 8.307 -3.817 -0.165 1.00 95.31 78 LEU A C 1
ATOM 630 O O . LEU A 1 78 ? 7.485 -4.230 -0.979 1.00 95.31 78 LEU A O 1
ATOM 634 N N . ASP A 1 79 ? 9.225 -4.612 0.390 1.00 93.62 79 ASP A N 1
ATOM 635 C CA . ASP A 1 79 ? 9.375 -6.025 0.023 1.00 93.62 79 ASP A CA 1
ATOM 636 C C . ASP A 1 79 ? 8.109 -6.835 0.334 1.00 93.62 79 ASP A C 1
ATOM 638 O O . ASP A 1 79 ? 7.699 -7.676 -0.466 1.00 93.62 79 ASP A O 1
ATOM 642 N N . THR A 1 80 ? 7.444 -6.547 1.459 1.00 93.88 80 THR A N 1
ATOM 643 C CA . THR A 1 80 ? 6.162 -7.167 1.825 1.00 93.88 80 THR A CA 1
ATOM 644 C C . THR A 1 80 ? 5.063 -6.765 0.840 1.00 93.88 80 THR A C 1
ATOM 646 O O . THR A 1 80 ? 4.335 -7.626 0.356 1.00 93.88 80 THR A O 1
ATOM 649 N N . MET A 1 81 ? 4.972 -5.481 0.472 1.00 95.56 81 MET A N 1
ATOM 650 C CA . MET A 1 81 ? 4.018 -5.009 -0.542 1.00 95.56 81 MET A CA 1
ATOM 651 C C . MET A 1 81 ? 4.242 -5.709 -1.895 1.00 95.56 81 MET A C 1
ATOM 653 O O . MET A 1 81 ? 3.285 -6.161 -2.520 1.00 95.56 81 MET A O 1
ATOM 657 N N . LEU A 1 82 ? 5.497 -5.878 -2.327 1.00 95.44 82 LEU A N 1
ATOM 658 C CA . LEU A 1 82 ? 5.862 -6.510 -3.605 1.00 95.44 82 LEU A CA 1
ATOM 659 C C . LEU A 1 82 ? 5.463 -7.988 -3.730 1.00 95.44 82 LEU A C 1
ATOM 661 O O . LEU A 1 82 ? 5.344 -8.499 -4.852 1.00 95.44 82 LEU A O 1
ATOM 665 N N . GLN A 1 83 ? 5.192 -8.672 -2.616 1.00 93.69 83 GLN A N 1
ATOM 666 C CA . GLN A 1 83 ? 4.617 -10.023 -2.635 1.00 93.69 83 GLN A CA 1
ATOM 667 C C . GLN A 1 83 ? 3.218 -10.046 -3.270 1.00 93.69 83 GLN A C 1
ATOM 669 O O . GLN A 1 83 ? 2.789 -11.085 -3.766 1.00 93.69 83 GLN A O 1
ATOM 674 N N . HIS A 1 84 ? 2.543 -8.895 -3.333 1.00 94.12 84 HIS A N 1
ATOM 675 C CA . HIS A 1 84 ? 1.185 -8.750 -3.847 1.00 94.12 84 HIS A CA 1
ATOM 676 C C . HIS A 1 84 ? 1.088 -8.087 -5.232 1.00 94.12 84 HIS A C 1
ATOM 678 O O . HIS A 1 84 ? -0.005 -7.769 -5.684 1.00 94.12 84 HIS A O 1
ATOM 684 N N . ARG A 1 85 ? 2.205 -7.887 -5.941 1.00 93.88 85 ARG A N 1
ATOM 685 C CA . ARG A 1 85 ? 2.257 -7.151 -7.227 1.00 93.88 85 ARG A CA 1
ATOM 686 C C . ARG A 1 85 ? 1.381 -7.697 -8.365 1.00 93.88 85 ARG A C 1
ATOM 688 O O . ARG A 1 85 ? 1.080 -6.961 -9.291 1.00 93.88 85 ARG A O 1
ATOM 695 N N . GLY A 1 86 ? 0.992 -8.970 -8.305 1.00 91.75 86 GLY A N 1
ATOM 696 C CA . GLY A 1 86 ? 0.072 -9.595 -9.265 1.00 91.75 86 GLY A CA 1
ATOM 697 C C . GLY A 1 86 ? -1.371 -9.699 -8.768 1.00 91.75 86 GLY A C 1
ATOM 698 O O . GLY A 1 86 ? -2.195 -10.324 -9.429 1.00 91.75 86 GLY A O 1
ATOM 699 N N . ASP A 1 87 ? -1.683 -9.152 -7.590 1.00 93.56 87 ASP A N 1
ATOM 700 C CA . ASP A 1 87 ? -3.035 -9.141 -7.038 1.00 93.56 87 ASP A CA 1
ATOM 701 C C . ASP A 1 87 ? -3.744 -7.828 -7.418 1.00 93.56 87 ASP A C 1
ATOM 703 O O . ASP A 1 87 ? -3.339 -6.764 -6.943 1.00 93.56 87 ASP A O 1
ATOM 707 N N . PRO A 1 88 ? -4.835 -7.869 -8.210 1.00 90.12 88 PRO A N 1
ATOM 708 C CA . PRO A 1 88 ? -5.577 -6.667 -8.595 1.00 90.12 88 PRO A CA 1
ATOM 709 C C . PRO A 1 88 ? -6.087 -5.834 -7.411 1.00 90.12 88 PRO A C 1
ATOM 711 O O . PRO A 1 88 ? -6.295 -4.636 -7.552 1.00 90.12 88 PRO A O 1
ATOM 714 N N . TRP A 1 89 ? -6.274 -6.436 -6.229 1.00 89.31 89 TRP A N 1
ATOM 715 C CA . TRP A 1 89 ? -6.707 -5.712 -5.024 1.00 89.31 89 TRP A CA 1
ATOM 716 C C . TRP A 1 89 ? -5.625 -4.811 -4.426 1.00 89.31 89 TRP A C 1
ATOM 718 O O . TRP A 1 89 ? -5.933 -3.959 -3.601 1.00 89.31 89 TRP A O 1
ATOM 728 N N . TRP A 1 90 ? -4.366 -5.021 -4.798 1.00 95.12 90 TRP A N 1
ATOM 729 C CA . TRP A 1 90 ? -3.224 -4.248 -4.313 1.00 95.12 90 TRP A CA 1
ATOM 730 C C . TRP A 1 90 ? -2.791 -3.152 -5.272 1.00 95.12 90 TRP A C 1
ATOM 732 O O . TRP A 1 90 ? -1.955 -2.322 -4.931 1.00 95.12 90 TRP A O 1
ATOM 742 N N . GLU A 1 91 ? -3.348 -3.143 -6.471 1.00 95.31 91 GLU A N 1
ATOM 743 C CA . GLU A 1 91 ? -2.929 -2.271 -7.551 1.00 95.31 91 GLU A CA 1
ATOM 744 C C . GLU A 1 91 ? -2.963 -0.790 -7.157 1.00 95.31 91 GLU A C 1
ATOM 746 O O . GLU A 1 91 ? -1.949 -0.102 -7.265 1.00 95.31 91 GLU A O 1
ATOM 751 N N . GLU A 1 92 ? -4.075 -0.320 -6.591 1.00 96.69 92 GLU A N 1
ATOM 752 C CA . GLU A 1 92 ? -4.191 1.063 -6.118 1.00 96.69 92 GLU A CA 1
ATOM 753 C C . GLU A 1 92 ? -3.229 1.369 -4.960 1.00 96.69 92 GLU A C 1
ATOM 755 O O . GLU A 1 92 ? -2.696 2.475 -4.882 1.00 96.69 92 GLU A O 1
ATOM 760 N N . VAL A 1 93 ? -2.894 0.385 -4.115 1.00 97.62 93 VAL A N 1
ATOM 761 C CA . VAL A 1 93 ? -1.868 0.541 -3.067 1.00 97.62 93 VAL A CA 1
ATOM 762 C C . VAL A 1 93 ? -0.503 0.849 -3.688 1.00 97.62 93 VAL A C 1
ATOM 764 O O . VAL A 1 93 ? 0.181 1.762 -3.225 1.00 97.62 93 VAL A O 1
ATOM 767 N N . PHE A 1 94 ? -0.112 0.152 -4.762 1.00 98.31 94 PHE A N 1
ATOM 768 C CA . PHE A 1 94 ? 1.141 0.431 -5.477 1.00 98.31 94 PHE A CA 1
ATOM 769 C C . PHE A 1 94 ? 1.151 1.822 -6.114 1.00 98.31 94 PHE A C 1
ATOM 771 O O . PHE A 1 94 ? 2.166 2.523 -6.046 1.00 98.31 94 PHE A O 1
ATOM 778 N N . LEU A 1 95 ? 0.037 2.234 -6.726 1.00 98.44 95 LEU A N 1
ATOM 779 C CA . LEU A 1 95 ? -0.082 3.549 -7.360 1.00 98.44 95 LEU A CA 1
ATOM 780 C C . LEU A 1 95 ? -0.005 4.676 -6.324 1.00 98.44 95 LEU A C 1
ATOM 782 O O . LEU A 1 95 ? 0.760 5.632 -6.502 1.00 98.44 95 LEU A O 1
ATOM 786 N N . LEU A 1 96 ? -0.732 4.530 -5.213 1.00 98.38 96 LEU A N 1
ATOM 787 C CA . LEU A 1 96 ? -0.692 5.455 -4.085 1.00 98.38 96 LEU A CA 1
ATOM 788 C C . LEU A 1 96 ? 0.712 5.507 -3.479 1.00 98.38 96 LEU A C 1
ATOM 790 O O . LEU A 1 96 ? 1.261 6.603 -3.350 1.00 98.38 96 LEU A O 1
ATOM 794 N N . TYR A 1 97 ? 1.340 4.358 -3.209 1.00 98.50 97 TYR A N 1
ATOM 795 C CA . TYR A 1 97 ? 2.715 4.285 -2.711 1.00 98.50 97 TYR A CA 1
ATOM 796 C C . TYR A 1 97 ? 3.683 5.040 -3.628 1.00 98.50 97 TYR A C 1
ATOM 798 O O . TYR A 1 97 ? 4.408 5.923 -3.165 1.00 98.50 97 TYR A O 1
ATOM 806 N N . ALA A 1 98 ? 3.660 4.751 -4.936 1.00 98.31 98 ALA A N 1
ATOM 807 C CA . ALA A 1 98 ? 4.549 5.379 -5.910 1.00 98.31 98 ALA A CA 1
ATOM 808 C C . ALA A 1 98 ? 4.388 6.906 -5.925 1.00 98.31 98 ALA A C 1
ATOM 810 O O . ALA A 1 98 ? 5.379 7.631 -5.979 1.00 98.31 98 ALA A O 1
ATOM 811 N N . SER A 1 99 ? 3.149 7.398 -5.833 1.00 97.25 99 SER A N 1
ATOM 812 C CA . SER A 1 99 ? 2.854 8.836 -5.832 1.00 97.25 99 SER A CA 1
ATOM 813 C C . SER A 1 99 ? 3.280 9.567 -4.549 1.00 97.25 99 SER A C 1
ATOM 815 O O . SER A 1 99 ? 3.487 10.780 -4.578 1.00 97.25 99 SER A O 1
ATOM 817 N N . ARG A 1 100 ? 3.387 8.853 -3.419 1.00 97.38 100 ARG A N 1
ATOM 818 C CA . ARG A 1 100 ? 3.607 9.442 -2.087 1.00 97.38 100 ARG A CA 1
ATOM 819 C C . ARG A 1 100 ? 5.033 9.302 -1.575 1.00 97.38 100 ARG A C 1
ATOM 821 O O . ARG A 1 100 ? 5.477 10.151 -0.803 1.00 97.38 100 ARG A O 1
ATOM 828 N N . VAL A 1 101 ? 5.735 8.238 -1.955 1.00 97.94 101 VAL A N 1
ATOM 829 C CA . VAL A 1 101 ? 7.107 8.003 -1.502 1.00 97.94 101 VAL A CA 1
ATOM 830 C C . VAL A 1 101 ? 8.037 9.114 -2.003 1.00 97.94 101 VAL A C 1
ATOM 832 O O . VAL A 1 101 ? 7.886 9.635 -3.107 1.00 97.94 101 VAL A O 1
ATOM 835 N N . ALA A 1 102 ? 9.031 9.480 -1.190 1.00 97.50 102 ALA A N 1
ATOM 836 C CA . ALA A 1 102 ? 9.973 10.548 -1.529 1.00 97.50 102 ALA A CA 1
ATOM 837 C C . ALA A 1 102 ? 10.818 10.244 -2.784 1.00 97.50 102 ALA A C 1
ATOM 839 O O . ALA A 1 102 ? 11.290 11.165 -3.452 1.00 97.50 102 ALA A O 1
ATOM 840 N N . ASP A 1 103 ? 11.035 8.961 -3.088 1.00 97.69 103 ASP A N 1
ATOM 841 C CA . ASP A 1 103 ? 11.712 8.488 -4.293 1.00 97.69 103 ASP A CA 1
ATOM 842 C C . ASP A 1 103 ? 11.224 7.080 -4.663 1.00 97.69 103 ASP A C 1
ATOM 844 O O . ASP A 1 103 ? 11.489 6.112 -3.951 1.00 97.69 103 ASP A O 1
ATOM 848 N N . ALA A 1 104 ? 10.526 6.958 -5.791 1.00 97.81 104 ALA A N 1
ATOM 849 C CA . ALA A 1 104 ? 9.987 5.694 -6.287 1.00 97.81 104 ALA A CA 1
ATOM 850 C C . ALA A 1 104 ? 11.023 4.846 -7.048 1.00 97.81 104 ALA A C 1
ATOM 852 O O . ALA A 1 104 ? 10.684 3.773 -7.544 1.00 97.81 104 ALA A O 1
ATOM 853 N N . SER A 1 105 ? 12.282 5.296 -7.153 1.00 97.38 105 SER A N 1
ATOM 854 C CA . SER A 1 105 ? 13.325 4.586 -7.909 1.00 97.38 105 SER A CA 1
ATOM 855 C C . SER A 1 105 ? 13.489 3.128 -7.469 1.00 97.38 105 SER A C 1
ATOM 857 O O . SER A 1 105 ? 13.577 2.255 -8.325 1.00 97.38 105 SER A O 1
ATOM 859 N N . LEU A 1 106 ? 13.478 2.853 -6.158 1.00 96.12 106 LEU A N 1
ATOM 860 C CA . LEU A 1 106 ? 13.664 1.494 -5.633 1.00 96.12 106 LEU A CA 1
ATOM 861 C C . LEU A 1 106 ? 12.516 0.553 -6.026 1.00 96.12 106 LEU A C 1
ATOM 863 O O . LEU A 1 106 ? 12.776 -0.562 -6.471 1.00 96.12 106 LEU A O 1
ATOM 867 N N . LEU A 1 107 ? 11.264 1.018 -5.921 1.00 97.00 107 LEU A N 1
ATOM 868 C CA . LEU A 1 107 ? 10.089 0.261 -6.367 1.00 97.00 107 LEU A CA 1
ATOM 869 C C . LEU A 1 107 ? 10.228 -0.124 -7.844 1.00 97.00 107 LEU A C 1
ATOM 87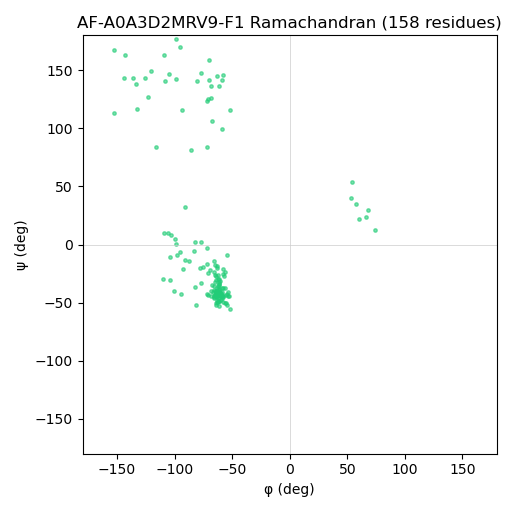1 O O . LEU A 1 107 ? 10.062 -1.285 -8.207 1.00 97.00 107 LEU A O 1
ATOM 875 N N . LEU A 1 108 ? 10.551 0.853 -8.693 1.00 97.38 108 LEU A N 1
ATOM 876 C CA . LEU A 1 108 ? 10.670 0.643 -10.133 1.00 97.38 108 LEU A CA 1
ATOM 877 C C . LEU A 1 108 ? 11.833 -0.296 -10.484 1.00 97.38 108 LEU A C 1
ATOM 879 O O . LEU A 1 108 ? 11.688 -1.153 -11.348 1.00 97.38 108 LEU A O 1
ATOM 883 N N . GLU A 1 109 ? 12.970 -0.189 -9.795 1.00 96.06 109 GLU A N 1
ATOM 884 C CA . GLU A 1 109 ? 14.089 -1.122 -9.967 1.00 96.06 109 GLU A CA 1
ATOM 885 C C . GLU A 1 109 ? 13.740 -2.547 -9.549 1.00 96.06 109 GLU A C 1
ATOM 887 O O . GLU A 1 109 ? 14.132 -3.489 -10.235 1.00 96.06 109 GLU A O 1
ATOM 892 N N . GLN A 1 110 ? 13.016 -2.723 -8.442 1.00 95.62 110 GLN A N 1
ATOM 893 C CA . GLN A 1 110 ? 12.572 -4.043 -8.002 1.00 95.62 110 GLN A CA 1
ATOM 894 C C . GLN A 1 110 ? 11.589 -4.662 -8.995 1.00 95.62 110 GLN A C 1
ATOM 896 O O . GLN A 1 110 ? 11.760 -5.827 -9.345 1.00 95.62 110 GLN A O 1
ATOM 901 N N . LEU A 1 111 ? 10.625 -3.889 -9.510 1.00 96.19 111 LEU A N 1
ATOM 902 C CA . LEU A 1 111 ? 9.696 -4.356 -10.546 1.00 96.19 111 LEU A CA 1
ATOM 903 C C . LEU A 1 111 ? 10.417 -4.743 -11.848 1.00 96.19 111 LEU A C 1
ATOM 905 O O . LEU A 1 111 ? 10.052 -5.735 -12.467 1.00 96.19 111 LEU A O 1
ATOM 909 N N . LEU A 1 112 ? 11.485 -4.032 -12.223 1.00 95.25 112 LEU A N 1
ATOM 910 C CA . LEU A 1 112 ? 12.344 -4.403 -13.356 1.0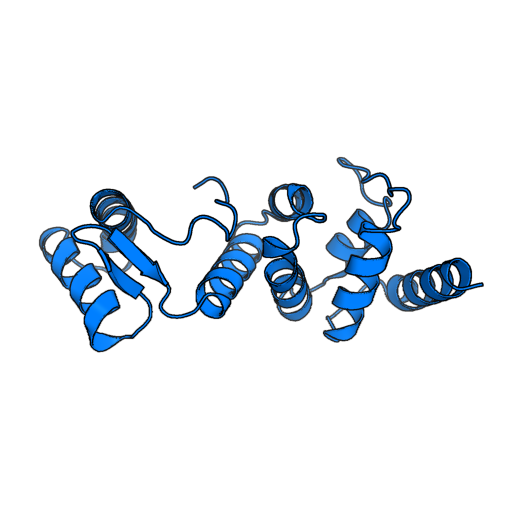0 95.25 112 LEU A CA 1
ATOM 911 C C . LEU A 1 112 ? 13.322 -5.558 -13.056 1.00 95.25 112 LEU A C 1
ATOM 913 O O . LEU A 1 112 ? 14.159 -5.879 -13.898 1.00 95.25 112 LEU A O 1
ATOM 917 N N . GLY A 1 113 ? 13.287 -6.150 -11.858 1.00 93.19 113 GLY A N 1
ATOM 918 C CA . GLY A 1 113 ? 14.191 -7.239 -11.478 1.00 93.19 113 GLY A CA 1
ATOM 919 C C . GLY A 1 113 ? 15.657 -6.808 -11.329 1.00 93.19 113 GLY A C 1
ATOM 920 O O . GLY A 1 113 ? 16.566 -7.597 -11.573 1.00 93.19 113 GLY A O 1
ATOM 921 N N . LYS A 1 114 ? 15.922 -5.553 -10.949 1.00 88.19 114 LYS A N 1
ATOM 922 C CA . LYS A 1 114 ? 17.282 -4.978 -10.888 1.00 88.19 114 LYS A CA 1
ATOM 923 C C . LYS A 1 114 ? 17.872 -4.831 -9.489 1.00 88.19 114 LYS A C 1
ATOM 925 O O . LYS A 1 114 ? 19.056 -4.526 -9.370 1.00 88.19 114 LYS A O 1
ATOM 930 N N . SER A 1 115 ? 17.074 -5.008 -8.439 1.00 78.62 115 SER A N 1
ATOM 931 C CA . SER A 1 115 ? 17.510 -4.782 -7.056 1.00 78.62 115 SER A CA 1
ATOM 932 C C . SER A 1 115 ? 17.674 -6.094 -6.279 1.00 78.62 115 SER A C 1
ATOM 934 O O . SER A 1 115 ? 16.873 -7.014 -6.421 1.00 78.62 115 SER A O 1
ATOM 936 N N . HIS A 1 116 ? 18.714 -6.165 -5.444 1.00 60.31 116 HIS A N 1
ATOM 937 C CA . HIS A 1 116 ? 19.015 -7.270 -4.521 1.00 60.31 116 HIS A CA 1
ATOM 938 C C . HIS A 1 116 ? 18.515 -6.880 -3.111 1.00 60.31 116 HIS A C 1
ATOM 940 O O . HIS A 1 116 ? 18.655 -5.705 -2.763 1.00 60.31 116 HIS A O 1
ATOM 946 N N . PRO A 1 117 ? 17.956 -7.787 -2.276 1.00 57.44 117 PRO A N 1
ATOM 947 C CA . PRO A 1 117 ? 18.091 -9.252 -2.289 1.00 57.44 117 PRO A CA 1
ATOM 948 C C . PRO A 1 117 ? 17.002 -10.046 -3.009 1.00 57.44 117 PRO A C 1
ATOM 950 O O . PRO A 1 117 ? 17.143 -11.257 -3.165 1.00 57.44 117 PRO A O 1
ATOM 953 N N . SER A 1 118 ? 15.939 -9.393 -3.463 1.00 63.50 118 SER A N 1
ATOM 954 C CA . SER A 1 118 ? 14.772 -10.059 -4.042 1.00 63.50 118 SER A CA 1
ATOM 955 C C . SER A 1 118 ? 14.616 -9.668 -5.506 1.00 63.50 118 SER A C 1
ATOM 957 O O . SER A 1 118 ? 13.855 -8.761 -5.837 1.00 63.50 118 SER A O 1
ATOM 959 N N . THR A 1 119 ? 15.338 -10.352 -6.394 1.00 79.69 119 THR A N 1
ATOM 960 C CA . THR A 1 119 ? 15.145 -10.190 -7.837 1.00 79.69 119 THR A CA 1
ATOM 961 C C . THR A 1 119 ? 13.770 -10.731 -8.216 1.00 79.69 119 THR A C 1
ATOM 963 O O . THR A 1 119 ? 13.555 -11.945 -8.235 1.00 79.69 119 THR A O 1
ATOM 966 N N . LEU A 1 120 ? 12.826 -9.837 -8.506 1.00 86.94 120 LEU A N 1
ATOM 967 C CA . LEU A 1 120 ? 11.518 -10.232 -9.011 1.00 86.94 120 LEU A CA 1
ATOM 968 C C . LEU A 1 120 ? 11.666 -10.715 -10.450 1.00 86.94 120 LEU A C 1
ATOM 970 O O . LEU A 1 120 ? 12.180 -10.001 -11.307 1.00 86.94 120 LEU A O 1
ATOM 974 N N . GLN A 1 121 ? 11.225 -11.945 -10.698 1.00 89.62 121 GLN A N 1
ATOM 975 C CA . GLN A 1 121 ? 11.127 -12.469 -12.052 1.00 89.62 121 GLN A CA 1
ATOM 976 C C . GLN A 1 121 ? 9.851 -11.948 -12.703 1.00 89.62 121 GLN A C 1
ATOM 978 O O . GLN A 1 121 ? 8.803 -11.834 -12.052 1.00 89.62 121 GLN A O 1
ATOM 983 N N . GLU A 1 122 ? 9.976 -11.615 -13.979 1.00 93.31 122 GLU A N 1
ATOM 984 C CA . GLU A 1 122 ? 8.845 -11.264 -14.821 1.00 93.31 122 GLU A CA 1
ATOM 985 C C . GLU A 1 122 ? 8.079 -12.523 -15.241 1.00 93.31 122 GLU A C 1
ATOM 987 O O . GLU A 1 122 ? 8.671 -13.597 -15.389 1.00 93.31 122 GLU A O 1
ATOM 992 N N . ASP A 1 123 ? 6.764 -12.396 -15.399 1.00 92.75 123 ASP A N 1
ATOM 993 C CA . ASP A 1 123 ? 5.909 -13.467 -15.907 1.00 92.75 123 ASP A CA 1
ATOM 994 C C . ASP A 1 123 ? 5.604 -13.306 -17.407 1.00 92.75 123 ASP A C 1
ATOM 996 O O . ASP A 1 123 ? 5.997 -12.339 -18.056 1.00 92.75 123 ASP A O 1
ATOM 1000 N N . ILE A 1 124 ? 4.887 -14.275 -17.984 1.00 93.06 124 ILE A N 1
ATOM 1001 C CA . ILE A 1 124 ? 4.516 -14.248 -19.409 1.00 93.06 124 ILE A CA 1
ATOM 1002 C C . ILE A 1 124 ? 3.550 -13.106 -19.772 1.00 93.06 124 ILE A C 1
ATOM 1004 O O . ILE A 1 124 ? 3.335 -12.850 -20.954 1.00 93.06 124 ILE A O 1
ATOM 1008 N N . PHE A 1 125 ? 2.933 -12.468 -18.774 1.00 93.56 125 PHE A N 1
ATOM 1009 C CA . PHE A 1 125 ? 1.965 -11.385 -18.936 1.00 93.56 125 PHE A CA 1
ATOM 1010 C C . PHE A 1 125 ? 2.594 -10.007 -18.734 1.00 93.56 125 PHE A C 1
ATOM 1012 O O . PHE A 1 125 ? 1.888 -9.006 -18.856 1.00 93.56 125 PHE A O 1
ATOM 1019 N N . TRP A 1 126 ? 3.900 -9.943 -18.458 1.00 95.38 126 TRP A N 1
ATOM 1020 C CA . TRP A 1 126 ? 4.615 -8.702 -18.179 1.00 95.38 126 TRP A CA 1
ATOM 1021 C C . TRP A 1 126 ? 4.017 -7.936 -16.994 1.00 95.38 126 TRP A C 1
ATOM 1023 O O . TRP A 1 126 ? 3.965 -6.703 -16.999 1.00 95.38 126 TRP A O 1
ATOM 1033 N N . THR A 1 127 ? 3.523 -8.661 -15.984 1.00 95.00 127 THR A N 1
ATOM 1034 C CA . THR A 1 127 ? 2.825 -8.082 -14.829 1.00 95.00 127 THR A CA 1
ATOM 1035 C C . THR A 1 127 ? 3.655 -6.997 -14.143 1.00 95.00 127 THR A C 1
ATOM 1037 O O . THR A 1 127 ? 3.123 -5.928 -13.827 1.00 95.00 127 THR A O 1
ATOM 1040 N N . ASN A 1 128 ? 4.958 -7.219 -13.932 1.00 96.88 128 ASN A N 1
ATOM 1041 C CA . ASN A 1 128 ? 5.785 -6.247 -13.216 1.00 96.88 128 ASN A CA 1
ATOM 1042 C C . ASN A 1 128 ? 6.039 -4.999 -14.071 1.00 96.88 128 ASN A C 1
ATOM 1044 O O . ASN A 1 128 ? 5.941 -3.878 -13.565 1.00 96.88 128 ASN A O 1
ATOM 1048 N N . LEU A 1 129 ? 6.334 -5.178 -15.360 1.00 97.19 129 LEU A N 1
ATOM 1049 C CA . LEU A 1 129 ? 6.549 -4.092 -16.313 1.00 97.19 129 LEU A CA 1
ATOM 1050 C C . LEU A 1 129 ? 5.287 -3.236 -16.499 1.00 97.19 129 LEU A C 1
ATOM 1052 O O . LEU A 1 129 ? 5.372 -2.005 -16.484 1.00 97.19 129 LEU A O 1
ATOM 1056 N N . LEU A 1 130 ? 4.112 -3.860 -16.618 1.00 97.19 130 LEU A N 1
ATOM 1057 C CA . LEU A 1 130 ? 2.833 -3.152 -16.707 1.00 97.19 130 LEU A CA 1
ATOM 1058 C C . LEU A 1 130 ? 2.552 -2.357 -15.429 1.00 97.19 130 LEU A C 1
ATOM 1060 O O . LEU A 1 130 ? 2.203 -1.175 -15.507 1.00 97.19 130 LEU A O 1
ATOM 1064 N N . LEU A 1 131 ? 2.765 -2.957 -14.254 1.00 98.00 131 LEU A N 1
ATOM 1065 C CA . LEU A 1 131 ? 2.630 -2.255 -12.979 1.00 98.00 131 LEU A CA 1
ATOM 1066 C C . LEU A 1 131 ? 3.608 -1.075 -12.882 1.00 98.00 131 LEU A C 1
ATOM 1068 O O . LEU A 1 131 ? 3.197 0.026 -12.519 1.00 98.00 131 LEU A O 1
ATOM 1072 N N . ALA A 1 132 ? 4.870 -1.253 -13.284 1.00 97.88 132 ALA A N 1
ATOM 1073 C CA . ALA A 1 132 ? 5.868 -0.184 -13.313 1.00 97.88 132 ALA A CA 1
ATOM 1074 C C . ALA A 1 132 ? 5.441 0.971 -14.236 1.00 97.88 132 ALA A C 1
ATOM 1076 O O . ALA A 1 132 ? 5.535 2.141 -13.856 1.00 97.88 132 ALA A O 1
ATOM 1077 N N . GLY A 1 133 ? 4.908 0.655 -15.420 1.00 97.94 133 GLY A N 1
ATOM 1078 C CA . GLY A 1 133 ? 4.337 1.630 -16.349 1.00 97.94 133 GLY A CA 1
ATOM 1079 C C . GLY A 1 133 ? 3.194 2.435 -15.736 1.00 97.94 133 GLY A C 1
ATOM 1080 O O . GLY A 1 133 ? 3.155 3.663 -15.843 1.00 97.94 133 GLY A O 1
ATOM 1081 N N . ARG A 1 134 ? 2.289 1.767 -15.020 1.00 98.00 134 ARG A N 1
ATOM 1082 C CA . ARG A 1 134 ? 1.186 2.436 -14.323 1.00 98.00 134 ARG A CA 1
ATOM 1083 C C . ARG A 1 134 ? 1.662 3.290 -13.156 1.00 98.00 134 ARG A C 1
ATOM 1085 O O . ARG A 1 134 ? 1.195 4.417 -13.011 1.00 98.00 134 ARG A O 1
ATOM 1092 N N . CYS A 1 135 ? 2.645 2.821 -12.390 1.00 98.31 135 CYS A N 1
ATOM 1093 C CA . CYS A 1 135 ? 3.308 3.635 -11.377 1.00 98.31 135 CYS A CA 1
ATOM 1094 C C . CYS A 1 135 ? 3.925 4.898 -11.997 1.00 98.31 135 CYS A C 1
ATOM 1096 O O . CYS A 1 135 ? 3.833 5.957 -11.395 1.00 98.31 135 CYS A O 1
ATOM 1098 N N . LEU A 1 136 ? 4.489 4.855 -13.212 1.00 97.44 136 LEU A N 1
ATOM 1099 C CA . LEU A 1 136 ? 4.973 6.072 -13.885 1.00 97.44 136 LEU A CA 1
ATOM 1100 C C . LEU A 1 136 ? 3.855 7.060 -14.242 1.00 97.44 136 LEU A C 1
ATOM 1102 O O . LEU A 1 136 ? 4.095 8.275 -14.238 1.00 97.44 136 LEU A O 1
ATOM 1106 N N . ALA A 1 137 ? 2.652 6.567 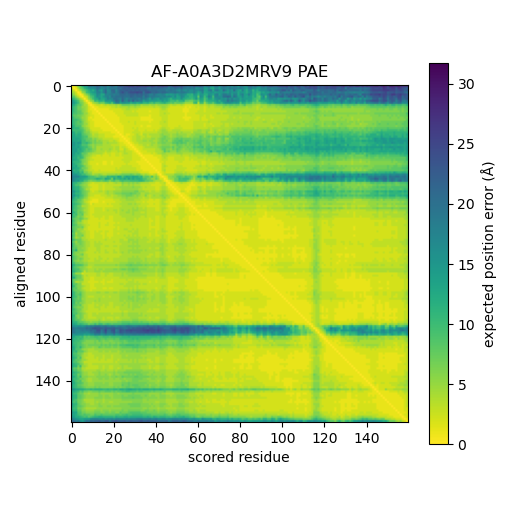-14.549 1.00 97.19 137 ALA A N 1
ATOM 1107 C CA . ALA A 1 137 ? 1.500 7.401 -14.888 1.00 97.19 137 ALA A CA 1
ATOM 1108 C C . ALA A 1 137 ? 1.024 8.261 -13.704 1.00 97.19 137 ALA A C 1
ATOM 1110 O O . ALA A 1 137 ? 0.490 9.348 -13.925 1.00 97.19 137 ALA A O 1
ATOM 1111 N N . THR A 1 138 ? 1.318 7.854 -12.461 1.00 96.62 138 THR A N 1
ATOM 1112 C CA . THR A 1 138 ? 1.063 8.666 -11.254 1.00 96.62 138 THR A CA 1
ATOM 1113 C C . THR A 1 138 ? 2.017 9.859 -11.116 1.00 96.62 138 THR A C 1
ATOM 1115 O O . THR A 1 138 ? 1.857 10.682 -10.218 1.00 96.62 138 THR A O 1
ATOM 1118 N N . ARG A 1 139 ? 2.985 9.992 -12.037 1.00 96.31 139 ARG A N 1
ATOM 1119 C CA . ARG A 1 139 ? 4.041 11.018 -12.058 1.00 96.31 139 ARG A CA 1
ATOM 1120 C C . ARG A 1 139 ? 4.848 11.063 -10.751 1.00 96.31 139 ARG A C 1
ATOM 1122 O O . ARG A 1 139 ? 4.995 12.136 -10.166 1.00 96.31 139 ARG A O 1
ATOM 1129 N N . PRO A 1 140 ? 5.408 9.924 -10.312 1.00 97.25 140 PRO A N 1
ATOM 1130 C CA . PRO A 1 140 ? 6.124 9.849 -9.053 1.00 97.25 140 PRO A CA 1
ATOM 1131 C C . PRO A 1 140 ? 7.451 10.610 -9.128 1.00 97.25 140 PRO A C 1
ATOM 1133 O O . PRO A 1 140 ? 8.020 10.817 -10.210 1.00 97.25 140 PRO A O 1
ATOM 1136 N N . THR A 1 141 ? 7.978 10.978 -7.962 1.00 97.31 141 THR A N 1
ATOM 1137 C CA . THR A 1 141 ? 9.354 11.474 -7.850 1.00 97.31 141 THR A CA 1
ATOM 1138 C C . THR A 1 141 ? 10.317 10.309 -8.067 1.00 97.31 141 THR A C 1
ATOM 1140 O O . THR A 1 141 ? 10.216 9.290 -7.390 1.00 97.31 141 THR A O 1
ATOM 1143 N N . ILE A 1 142 ? 11.250 10.446 -9.014 1.00 96.75 142 ILE A N 1
ATOM 1144 C CA . ILE A 1 142 ? 12.243 9.415 -9.353 1.00 96.75 142 ILE A CA 1
ATOM 1145 C C . ILE A 1 142 ? 13.613 10.086 -9.427 1.00 96.75 142 ILE A C 1
ATOM 1147 O O . ILE A 1 142 ? 13.836 10.936 -10.289 1.00 96.75 142 ILE A O 1
ATOM 1151 N N . ARG A 1 143 ? 14.547 9.703 -8.553 1.00 96.75 143 ARG A N 1
ATOM 1152 C CA . ARG A 1 143 ? 15.933 10.207 -8.603 1.00 96.75 143 ARG A CA 1
ATOM 1153 C C . ARG A 1 143 ? 16.763 9.538 -9.698 1.00 96.75 143 ARG A C 1
ATOM 1155 O O . ARG A 1 143 ? 17.618 10.184 -10.301 1.00 96.75 143 ARG A O 1
ATOM 1162 N N . LYS A 1 144 ? 16.505 8.263 -10.000 1.00 94.94 144 LYS A N 1
ATOM 1163 C CA . LYS A 1 144 ? 17.162 7.527 -11.092 1.00 94.94 144 LYS A CA 1
ATOM 1164 C C . LYS A 1 144 ? 16.436 7.770 -12.419 1.00 94.94 144 LYS A C 1
ATOM 1166 O O . LYS A 1 144 ? 15.621 6.966 -12.862 1.00 94.94 144 LYS A O 1
ATOM 1171 N N . ALA A 1 145 ? 16.729 8.907 -13.053 1.00 89.25 145 ALA A N 1
ATOM 1172 C CA . ALA A 1 145 ? 16.001 9.402 -14.228 1.00 89.25 145 ALA A CA 1
ATOM 1173 C C . ALA A 1 145 ? 15.953 8.430 -15.428 1.00 89.25 145 ALA A C 1
ATOM 1175 O O . ALA A 1 145 ? 14.992 8.463 -16.199 1.00 89.25 145 ALA A O 1
ATOM 1176 N N . SER A 1 146 ? 16.945 7.542 -15.573 1.00 95.62 146 SER A N 1
ATOM 1177 C CA . SER A 1 146 ? 16.988 6.531 -16.639 1.00 95.62 146 SER A CA 1
ATOM 1178 C C . SER A 1 146 ? 15.816 5.547 -16.591 1.00 95.62 146 SER A C 1
ATOM 1180 O O . SER A 1 146 ? 15.373 5.097 -17.646 1.00 95.62 146 SER A O 1
ATOM 1182 N N . LEU A 1 147 ? 15.265 5.268 -15.401 1.00 96.62 147 LEU A N 1
ATOM 1183 C CA . LEU A 1 147 ? 14.182 4.296 -15.215 1.00 96.62 147 LEU A C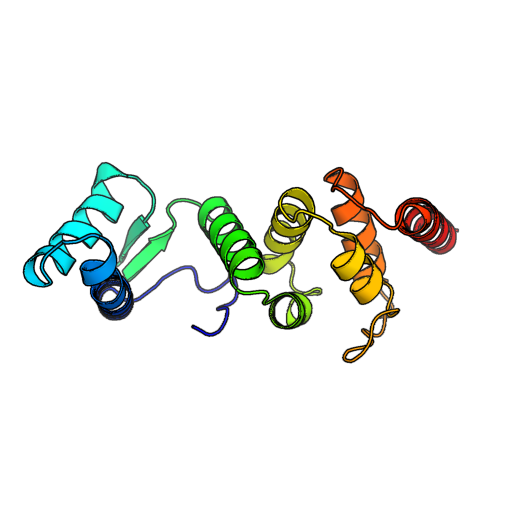A 1
ATOM 1184 C C . LEU A 1 147 ? 12.938 4.650 -16.030 1.00 96.62 147 LEU A C 1
ATOM 1186 O O . LEU A 1 147 ? 12.299 3.769 -16.594 1.00 96.62 147 LEU A O 1
ATOM 1190 N N . ARG A 1 148 ? 12.608 5.943 -16.153 1.00 96.06 148 ARG A N 1
ATOM 1191 C CA . ARG A 1 148 ? 11.446 6.384 -16.939 1.00 96.06 148 ARG A CA 1
ATOM 1192 C C . ARG A 1 148 ? 11.591 6.006 -18.410 1.00 96.06 148 ARG A C 1
ATOM 1194 O O . ARG A 1 148 ? 10.654 5.471 -18.998 1.00 96.06 148 ARG A O 1
ATOM 1201 N N . HIS A 1 149 ? 12.744 6.320 -18.997 1.00 96.62 149 HIS A N 1
ATOM 1202 C CA . HIS A 1 149 ? 13.017 6.012 -20.398 1.00 96.62 149 HIS A CA 1
ATOM 1203 C C . HIS A 1 149 ? 13.050 4.501 -20.625 1.00 96.62 149 HIS A C 1
ATOM 1205 O O . HIS A 1 149 ? 12.443 4.014 -21.570 1.00 96.62 149 HIS A O 1
ATOM 1211 N N . GLU A 1 150 ? 13.693 3.766 -19.723 1.00 97.19 150 GLU A N 1
ATOM 1212 C CA . GLU A 1 150 ? 13.796 2.317 -19.808 1.00 97.19 150 GLU A CA 1
ATOM 1213 C C . GLU A 1 150 ? 12.436 1.614 -19.754 1.00 97.19 150 GLU A C 1
ATOM 1215 O O . GLU A 1 150 ? 12.129 0.849 -20.663 1.00 97.19 150 GLU A O 1
ATOM 1220 N N . ILE A 1 151 ? 11.609 1.903 -18.742 1.00 97.25 151 ILE A N 1
ATOM 1221 C CA . ILE A 1 151 ? 10.268 1.308 -18.616 1.00 97.25 151 ILE A CA 1
ATOM 1222 C C . ILE A 1 151 ? 9.440 1.626 -19.860 1.00 97.25 151 ILE A C 1
ATOM 1224 O O . ILE A 1 151 ? 8.802 0.745 -20.422 1.00 97.25 151 ILE A O 1
ATOM 1228 N N . THR A 1 152 ? 9.480 2.878 -20.324 1.00 96.62 152 THR A N 1
ATOM 1229 C CA . THR A 1 152 ? 8.737 3.295 -21.521 1.00 96.62 152 THR A CA 1
ATOM 1230 C C . THR A 1 152 ? 9.210 2.536 -22.765 1.00 96.62 152 THR A C 1
ATOM 1232 O O . THR A 1 152 ? 8.385 2.079 -23.546 1.00 96.62 152 THR A O 1
ATOM 1235 N N . SER A 1 153 ? 10.524 2.369 -22.937 1.00 97.12 153 SER A N 1
ATOM 1236 C CA . SER A 1 153 ? 11.110 1.622 -24.054 1.00 97.12 153 SER A CA 1
ATOM 1237 C C . SER A 1 153 ? 10.701 0.146 -24.030 1.00 97.12 153 SER A C 1
ATOM 1239 O O . SER A 1 153 ? 10.226 -0.373 -25.037 1.00 97.12 153 SER A O 1
ATOM 1241 N N . GLN A 1 154 ? 10.804 -0.513 -22.871 1.00 96.50 154 GLN A N 1
ATOM 1242 C CA . GLN A 1 154 ? 10.394 -1.912 -22.713 1.00 96.50 154 GLN A CA 1
ATOM 1243 C C . GLN A 1 154 ? 8.889 -2.099 -22.960 1.00 96.50 154 GLN A C 1
ATOM 1245 O O . GLN A 1 154 ? 8.497 -3.057 -23.616 1.00 96.50 154 GLN A O 1
ATOM 1250 N N . LEU A 1 155 ? 8.041 -1.165 -22.506 1.00 96.56 155 LEU A N 1
ATOM 1251 C CA . LEU A 1 155 ? 6.600 -1.204 -22.785 1.00 96.56 155 LEU A CA 1
ATOM 1252 C C . LEU A 1 155 ? 6.296 -1.145 -24.286 1.00 96.56 155 LEU A C 1
ATOM 1254 O O . LEU A 1 155 ? 5.418 -1.867 -24.744 1.00 96.56 155 LEU A O 1
ATOM 1258 N N . PHE A 1 156 ? 7.013 -0.319 -25.056 1.00 95.56 156 PHE A N 1
ATOM 1259 C CA . PHE A 1 156 ? 6.846 -0.282 -26.512 1.00 95.56 156 PHE A CA 1
ATOM 1260 C C . PHE A 1 156 ? 7.300 -1.584 -27.178 1.00 95.56 156 PHE A C 1
ATOM 1262 O O . PHE A 1 156 ? 6.589 -2.086 -28.037 1.00 95.56 156 PHE A O 1
ATOM 1269 N N . GLN A 1 157 ? 8.417 -2.168 -26.737 1.00 94.44 157 GLN A N 1
ATOM 1270 C CA . GLN A 1 157 ? 8.922 -3.438 -27.276 1.00 94.44 157 GLN A CA 1
ATOM 1271 C C . GLN A 1 157 ? 7.962 -4.615 -27.070 1.00 94.44 157 GLN A C 1
ATOM 1273 O O . GLN A 1 157 ? 7.969 -5.543 -27.866 1.00 94.44 157 GLN A O 1
ATOM 1278 N N . VAL A 1 158 ? 7.156 -4.600 -26.006 1.00 91.81 158 VAL A N 1
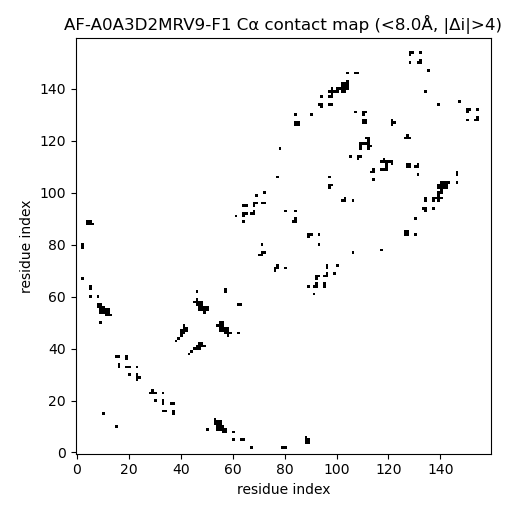ATOM 1279 C CA . VAL A 1 158 ? 6.166 -5.657 -25.730 1.00 91.81 158 VAL A CA 1
ATOM 1280 C C . VAL A 1 158 ? 4.903 -5.518 -26.595 1.00 91.81 158 VAL A C 1
ATOM 1282 O O . VAL A 1 158 ? 4.157 -6.483 -26.748 1.00 91.81 158 VAL A O 1
ATOM 1285 N N . LEU A 1 159 ? 4.638 -4.330 -27.145 1.00 81.75 159 LEU A N 1
ATOM 1286 C CA . LEU A 1 159 ? 3.466 -4.057 -27.986 1.00 81.75 159 LEU A CA 1
ATOM 1287 C C . LEU A 1 159 ? 3.717 -4.293 -29.485 1.00 81.75 159 LEU A C 1
ATOM 1289 O O . LEU A 1 159 ? 2.749 -4.307 -30.250 1.00 81.75 159 LEU A O 1
ATOM 1293 N N . GLU A 1 160 ? 4.980 -4.434 -29.890 1.00 73.56 160 GLU A N 1
ATOM 1294 C CA . GLU A 1 160 ? 5.421 -4.760 -31.256 1.00 73.56 160 GLU A CA 1
ATOM 1295 C C . GLU A 1 160 ? 5.462 -6.277 -31.497 1.00 73.56 160 GLU A C 1
ATOM 1297 O O . GLU A 1 160 ? 5.030 -6.694 -32.599 1.00 73.56 160 GLU A O 1
#